Protein AF-A0AAV0KLD7-F1 (afdb_monomer_lite)

Organism: NCBI:txid586396

Radius of gyration: 15.73 Å; chains: 1; bounding box: 43×22×40 Å

Secondary structure (DSSP, 8-state):
--SPPPPPGGG--GGGG----TTSPPP--STTSEEEEEE-TTT-GGGTTT---EEEEEE-----

Structure (mmCIF, N/CA/C/O backbone):
data_AF-A0AAV0KLD7-F1
#
_entry.id   AF-A0AAV0KLD7-F1
#
loop_
_atom_site.group_PDB
_atom_site.id
_atom_site.type_symbol
_atom_site.label_atom_id
_atom_site.label_alt_id
_atom_site.label_comp_id
_atom_site.label_asym_id
_atom_site.label_entity_id
_atom_site.label_seq_id
_atom_site.pdbx_PDB_ins_code
_atom_site.Cartn_x
_atom_site.Cartn_y
_atom_site.Cartn_z
_atom_site.occupancy
_atom_site.B_iso_or_equiv
_atom_site.auth_seq_id
_atom_site.auth_comp_id
_atom_site.auth_asym_id
_atom_site.auth_atom_id
_atom_site.pdbx_PDB_model_num
ATOM 1 N N . MET A 1 1 ? 19.932 1.261 -0.234 1.00 60.06 1 MET A N 1
ATOM 2 C CA . MET A 1 1 ? 18.758 1.282 -1.135 1.00 60.06 1 MET A CA 1
ATOM 3 C C . MET A 1 1 ? 17.572 1.793 -0.336 1.00 60.06 1 MET A C 1
ATOM 5 O O . MET A 1 1 ? 17.493 1.453 0.836 1.00 60.06 1 MET A O 1
ATOM 9 N N . ASN A 1 2 ? 16.697 2.604 -0.932 1.00 66.31 2 ASN A N 1
ATOM 10 C CA . ASN A 1 2 ? 15.453 3.049 -0.295 1.00 66.31 2 ASN A CA 1
ATOM 11 C C . ASN A 1 2 ? 14.316 2.129 -0.771 1.00 66.31 2 ASN A C 1
ATOM 13 O O . ASN A 1 2 ? 14.115 2.021 -1.977 1.00 66.31 2 ASN A O 1
ATOM 17 N N . GLY A 1 3 ? 13.607 1.463 0.147 1.00 77.38 3 GLY A N 1
ATOM 18 C CA . GLY A 1 3 ? 12.581 0.456 -0.176 1.00 77.38 3 GLY A CA 1
ATOM 19 C C . GLY A 1 3 ? 13.061 -0.993 0.003 1.00 77.38 3 GLY A C 1
ATOM 20 O O . GLY A 1 3 ? 14.087 -1.237 0.639 1.00 77.38 3 GLY A O 1
ATOM 21 N N . MET A 1 4 ? 12.315 -1.961 -0.544 1.00 84.94 4 MET A N 1
ATOM 22 C CA . MET A 1 4 ? 12.719 -3.377 -0.587 1.00 84.94 4 MET A CA 1
ATOM 23 C C . MET A 1 4 ? 13.433 -3.726 -1.898 1.00 84.94 4 MET A C 1
ATOM 25 O O . MET A 1 4 ? 13.255 -3.055 -2.917 1.00 84.94 4 MET A O 1
ATOM 29 N N . ALA A 1 5 ? 14.235 -4.796 -1.874 1.00 89.75 5 ALA A N 1
ATOM 30 C CA . ALA A 1 5 ? 14.847 -5.339 -3.083 1.00 89.75 5 ALA A CA 1
ATOM 31 C C . ALA A 1 5 ? 13.764 -5.756 -4.093 1.00 89.75 5 ALA A C 1
ATOM 33 O O . ALA A 1 5 ? 12.783 -6.409 -3.734 1.00 89.75 5 ALA A O 1
ATOM 34 N N . CYS A 1 6 ? 13.942 -5.368 -5.356 1.00 90.94 6 CYS A N 1
ATOM 35 C CA . CYS A 1 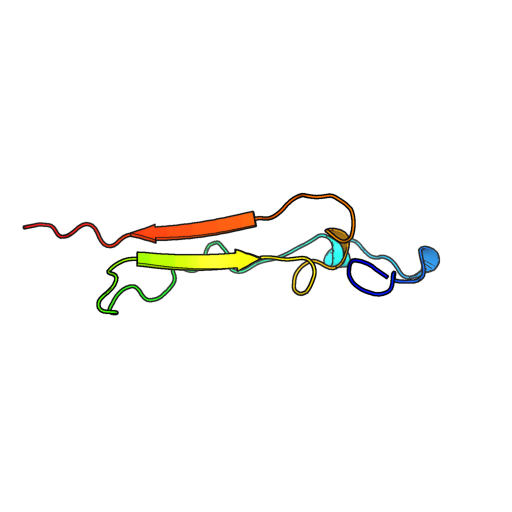6 ? 12.967 -5.644 -6.404 1.00 90.94 6 CYS A CA 1
ATOM 36 C C . CYS A 1 6 ? 12.966 -7.126 -6.796 1.00 90.94 6 CYS A C 1
ATOM 38 O O . CYS A 1 6 ? 14.013 -7.763 -6.918 1.00 90.94 6 CYS A O 1
ATOM 40 N N . LYS A 1 7 ? 11.771 -7.652 -7.066 1.00 91.44 7 LYS A N 1
ATOM 41 C CA . LYS A 1 7 ? 11.582 -8.965 -7.688 1.00 91.44 7 LYS A CA 1
ATOM 42 C C . LYS A 1 7 ? 12.073 -8.925 -9.141 1.00 91.44 7 LYS A C 1
ATOM 44 O O . LYS A 1 7 ? 11.980 -7.889 -9.797 1.00 91.44 7 LYS A O 1
ATOM 49 N N . ASN A 1 8 ? 12.558 -10.055 -9.661 1.00 95.06 8 ASN A N 1
ATOM 50 C CA . ASN A 1 8 ? 12.840 -10.181 -11.095 1.00 95.06 8 ASN A CA 1
ATOM 51 C C . ASN A 1 8 ? 11.540 -9.921 -11.888 1.00 95.06 8 ASN A C 1
ATOM 53 O O . ASN A 1 8 ? 10.540 -10.578 -11.583 1.00 95.06 8 ASN A O 1
ATOM 57 N N . PRO A 1 9 ? 11.535 -9.025 -12.895 1.00 92.44 9 PRO A N 1
ATOM 58 C CA . PRO A 1 9 ? 10.332 -8.688 -13.659 1.00 92.44 9 PRO A CA 1
ATOM 59 C C . PRO A 1 9 ? 9.673 -9.906 -14.321 1.00 92.44 9 PRO A C 1
ATOM 61 O O . PRO A 1 9 ? 8.451 -9.968 -14.389 1.00 92.44 9 PRO A O 1
ATOM 64 N N . ALA A 1 10 ? 10.450 -10.916 -14.726 1.00 97.31 10 ALA A N 1
ATOM 65 C CA . ALA A 1 10 ? 9.924 -12.152 -15.312 1.00 97.31 10 ALA A CA 1
ATOM 66 C C . ALA A 1 10 ? 9.170 -13.043 -14.305 1.00 97.31 10 ALA A C 1
ATOM 68 O O . ALA A 1 10 ? 8.463 -13.963 -14.704 1.00 97.31 10 ALA A O 1
ATOM 69 N N . MET A 1 11 ? 9.326 -12.795 -13.002 1.00 96.38 11 MET A N 1
ATOM 70 C CA . MET A 1 11 ? 8.650 -13.536 -11.933 1.00 96.38 11 MET A CA 1
ATOM 71 C C . MET A 1 11 ? 7.469 -12.764 -11.329 1.00 96.38 11 MET A C 1
ATOM 73 O O . MET A 1 11 ? 6.853 -13.248 -10.376 1.00 96.38 11 MET A O 1
ATOM 77 N N . VAL A 1 12 ? 7.182 -11.555 -11.820 1.00 95.50 12 VAL A N 1
ATOM 78 C CA . VAL A 1 12 ? 6.079 -10.724 -11.327 1.00 95.50 12 VAL A CA 1
ATOM 79 C C . VAL A 1 12 ? 4.739 -11.324 -11.753 1.00 95.50 12 VAL A C 1
ATOM 81 O O . VAL A 1 12 ? 4.563 -11.753 -12.890 1.00 95.50 12 VAL A O 1
ATOM 84 N N . GLN A 1 13 ? 3.790 -11.356 -10.824 1.00 97.25 13 GLN A N 1
ATOM 85 C CA . GLN A 1 13 ? 2.446 -11.893 -11.005 1.00 97.25 13 GLN A CA 1
ATOM 86 C C . GLN A 1 13 ? 1.402 -10.873 -10.548 1.00 97.25 13 GLN A C 1
ATOM 88 O O . GLN A 1 13 ? 1.690 -9.981 -9.752 1.00 97.25 13 GLN A O 1
ATOM 93 N N . ALA A 1 14 ? 0.156 -11.035 -10.998 1.00 96.00 14 ALA A N 1
ATOM 94 C CA . ALA A 1 14 ? -0.948 -10.160 -10.596 1.00 96.00 14 ALA A CA 1
ATOM 95 C C . ALA A 1 14 ? -1.142 -10.107 -9.067 1.00 96.00 14 ALA A C 1
ATOM 97 O O . ALA A 1 14 ? -1.485 -9.061 -8.520 1.00 96.00 14 ALA A O 1
ATOM 98 N N . SER A 1 15 ? -0.858 -11.207 -8.363 1.00 95.31 15 SER A N 1
ATOM 99 C CA . SER A 1 15 ? -0.923 -11.274 -6.901 1.00 95.31 15 SER A CA 1
ATOM 100 C C . SER A 1 15 ? 0.072 -10.350 -6.199 1.00 95.31 15 SER A C 1
ATOM 102 O O . SER A 1 15 ? -0.189 -9.950 -5.072 1.00 95.31 15 SER A O 1
ATOM 104 N N . ASP A 1 16 ? 1.180 -9.965 -6.846 1.00 95.06 16 ASP A N 1
ATOM 105 C CA . ASP A 1 16 ? 2.134 -9.007 -6.272 1.00 95.06 16 ASP A CA 1
ATOM 106 C C . ASP A 1 16 ? 1.520 -7.593 -6.146 1.00 95.06 16 ASP A C 1
ATOM 108 O O . ASP A 1 16 ? 2.051 -6.757 -5.417 1.00 95.06 16 ASP A O 1
ATOM 112 N N . PHE A 1 17 ? 0.395 -7.328 -6.824 1.00 93.50 17 PHE A N 1
ATOM 113 C CA . PHE A 1 17 ? -0.338 -6.054 -6.813 1.00 93.50 17 PHE A CA 1
ATOM 114 C C . PHE A 1 17 ? -1.699 -6.134 -6.105 1.00 93.50 17 PHE A C 1
ATOM 116 O O . PHE A 1 17 ? -2.448 -5.158 -6.107 1.00 93.50 17 PHE A O 1
ATOM 123 N N . ALA A 1 18 ? -2.039 -7.276 -5.506 1.00 92.75 18 ALA A N 1
ATOM 124 C CA . ALA A 1 18 ? -3.347 -7.509 -4.909 1.00 92.75 18 ALA A CA 1
ATOM 125 C C . ALA A 1 18 ? -3.252 -7.684 -3.390 1.00 92.75 18 ALA A C 1
ATOM 127 O O . ALA A 1 18 ? -2.340 -8.319 -2.872 1.00 92.75 18 ALA A O 1
ATOM 128 N N . PHE A 1 19 ? -4.250 -7.167 -2.676 1.00 93.06 19 PHE A N 1
ATOM 129 C CA . PHE A 1 19 ? -4.445 -7.419 -1.253 1.00 93.06 19 PHE A CA 1
ATOM 130 C C . PHE A 1 19 ? -5.926 -7.609 -0.958 1.00 93.06 19 PHE A C 1
ATOM 132 O O . PHE A 1 19 ? -6.772 -6.896 -1.496 1.00 93.06 19 PHE A O 1
ATOM 139 N N . SER A 1 20 ? -6.232 -8.548 -0.067 1.00 92.69 20 SER A N 1
ATOM 140 C CA . SER A 1 20 ? -7.569 -8.750 0.483 1.00 92.69 20 SER A CA 1
ATOM 141 C C . SER A 1 20 ? -7.515 -8.657 2.004 1.00 92.69 20 SER A C 1
ATOM 143 O O . SER A 1 20 ? -6.475 -8.887 2.614 1.00 92.69 20 SER A O 1
ATOM 145 N N . GLY A 1 21 ? -8.645 -8.311 2.614 1.00 91.44 21 GLY A N 1
ATOM 146 C CA . GLY A 1 21 ? -8.778 -8.173 4.065 1.00 91.44 21 GLY A CA 1
ATOM 147 C C . GLY A 1 21 ? -9.087 -6.757 4.544 1.00 91.44 21 GLY A C 1
ATOM 148 O O . GLY A 1 21 ? -9.549 -6.611 5.666 1.00 91.44 21 GLY A O 1
ATOM 149 N N . LEU A 1 22 ? -8.964 -5.722 3.698 1.00 92.62 22 LEU A N 1
ATOM 150 C CA . LEU A 1 22 ? -9.423 -4.357 4.035 1.00 92.62 22 LEU A CA 1
ATOM 151 C C . LEU A 1 22 ? -10.952 -4.229 4.168 1.00 92.62 22 LEU A C 1
ATOM 153 O O . LEU A 1 22 ? -11.449 -3.188 4.578 1.00 92.62 22 LEU A O 1
ATOM 157 N N . HIS A 1 23 ? -11.716 -5.259 3.805 1.00 91.44 23 HIS A N 1
ATOM 158 C CA . HIS A 1 23 ? -13.151 -5.315 4.090 1.00 91.44 23 HIS A CA 1
ATOM 159 C C . HIS A 1 23 ? -13.438 -5.828 5.511 1.00 91.44 23 HIS A C 1
ATOM 161 O O . HIS A 1 23 ? -14.565 -5.707 5.984 1.00 91.44 23 HIS A O 1
ATOM 167 N N . ILE A 1 24 ? -12.442 -6.413 6.186 1.00 92.38 24 ILE A N 1
ATOM 168 C CA . ILE A 1 24 ? -12.590 -6.978 7.525 1.00 92.38 24 ILE A CA 1
ATOM 169 C C . ILE A 1 24 ? -12.342 -5.856 8.539 1.00 92.38 24 ILE A C 1
ATOM 171 O O . ILE A 1 24 ? -11.231 -5.325 8.601 1.00 92.38 24 ILE A O 1
ATOM 175 N N . PRO A 1 25 ? -13.346 -5.478 9.346 1.00 88.62 25 PRO A N 1
ATOM 176 C CA . PRO A 1 25 ? -13.191 -4.421 10.332 1.00 88.62 25 PRO A CA 1
ATOM 177 C C . PRO A 1 25 ? -12.161 -4.810 11.400 1.00 88.62 25 PRO A C 1
ATOM 179 O O . PRO A 1 25 ? -12.165 -5.921 11.930 1.00 88.62 25 PRO A O 1
ATOM 182 N N . GLY A 1 26 ? -11.276 -3.873 11.740 1.00 88.81 26 GLY A N 1
ATOM 183 C CA . GLY A 1 26 ? -10.374 -4.028 12.877 1.00 88.81 26 GLY A CA 1
ATOM 184 C C . GLY A 1 26 ? -11.109 -3.894 14.217 1.00 88.81 26 GLY A C 1
ATOM 185 O O . GLY A 1 26 ? -12.089 -3.168 14.320 1.00 88.81 26 GLY A O 1
ATOM 186 N N . ASN A 1 27 ? -10.605 -4.547 15.266 1.00 90.44 27 ASN A N 1
ATOM 187 C CA . ASN A 1 27 ? -11.084 -4.361 16.640 1.00 90.44 27 ASN A CA 1
ATOM 188 C C . ASN A 1 27 ? -10.805 -2.928 17.142 1.00 90.44 27 ASN A C 1
ATOM 190 O O . ASN A 1 27 ? -9.647 -2.519 17.161 1.00 90.44 27 ASN A O 1
ATOM 194 N N . THR A 1 28 ? -11.852 -2.214 17.554 1.00 91.62 28 THR A N 1
ATOM 195 C CA . THR A 1 28 ? -11.829 -0.830 18.062 1.00 91.62 28 THR A CA 1
ATOM 196 C C . THR A 1 28 ? -12.100 -0.726 19.567 1.00 91.62 28 THR A C 1
ATOM 198 O O . THR A 1 28 ? -12.313 0.371 20.064 1.00 91.62 28 THR A O 1
ATOM 201 N N . SER A 1 29 ? -12.124 -1.841 20.304 1.00 91.00 29 SER A N 1
ATOM 202 C CA . SER A 1 29 ? -12.358 -1.881 21.758 1.00 91.00 29 SER A CA 1
ATOM 203 C C . SER A 1 29 ? -11.157 -1.418 22.597 1.00 91.00 29 SER A C 1
ATOM 205 O O . SER A 1 29 ? -11.137 -1.638 23.806 1.00 91.00 29 SER A O 1
ATOM 207 N N . ASP A 1 30 ? -10.136 -0.828 21.973 1.00 84.88 30 ASP A N 1
ATOM 208 C CA . ASP A 1 30 ? -9.027 -0.203 22.685 1.00 84.88 30 ASP A CA 1
ATOM 209 C C . ASP A 1 30 ? -9.395 1.214 23.157 1.00 84.88 30 ASP A C 1
ATOM 211 O O . ASP A 1 30 ? -10.418 1.785 22.775 1.00 84.88 30 ASP A O 1
ATOM 215 N N . ALA A 1 31 ? -8.547 1.795 24.008 1.00 87.44 31 ALA A N 1
ATOM 216 C CA . ALA A 1 31 ? -8.758 3.136 24.551 1.00 87.44 31 ALA A CA 1
ATOM 217 C C . ALA A 1 31 ? -8.771 4.241 23.475 1.00 87.44 31 ALA A C 1
ATOM 219 O O . ALA A 1 31 ? -9.205 5.357 23.751 1.00 87.44 31 ALA A O 1
ATOM 220 N N . MET A 1 32 ? -8.290 3.951 22.263 1.00 89.62 32 MET A N 1
ATOM 221 C CA . MET A 1 32 ? -8.244 4.905 21.162 1.00 89.62 32 MET A CA 1
ATOM 222 C C . MET A 1 32 ? -9.585 4.976 20.425 1.00 89.62 32 MET A C 1
ATOM 224 O O . MET A 1 32 ? -9.864 5.987 19.781 1.00 89.62 32 MET A O 1
ATOM 228 N N . GLY A 1 33 ? -10.422 3.933 20.503 1.00 88.19 33 GLY A N 1
ATOM 229 C CA . GLY A 1 33 ? -11.753 3.905 19.885 1.00 88.19 33 GLY A CA 1
ATOM 230 C C . GLY A 1 33 ? -11.724 3.926 18.351 1.00 88.19 33 GLY A C 1
ATOM 231 O O . GLY A 1 33 ? -12.758 4.066 17.691 1.00 88.19 33 GLY A O 1
ATOM 232 N N . PHE A 1 34 ? -10.543 3.788 17.750 1.00 90.62 34 PHE A N 1
ATOM 233 C CA . PHE A 1 34 ? -10.363 3.653 16.314 1.00 90.62 34 PHE A CA 1
ATOM 234 C C . PHE A 1 34 ? -9.223 2.691 16.023 1.00 90.62 34 PHE A C 1
ATOM 236 O O . PHE A 1 34 ? -8.257 2.593 16.772 1.00 90.62 34 PHE A O 1
ATOM 243 N N . ARG A 1 35 ? -9.298 2.037 14.868 1.00 92.75 35 ARG A N 1
ATOM 244 C CA . ARG A 1 35 ? -8.231 1.170 14.386 1.00 92.75 35 ARG A CA 1
ATOM 245 C C . ARG A 1 35 ? -7.904 1.487 12.943 1.00 92.75 35 ARG A C 1
ATOM 247 O O . ARG A 1 35 ? -8.797 1.668 12.115 1.00 92.75 35 ARG A O 1
ATOM 254 N N . VAL A 1 36 ? -6.608 1.545 12.657 1.00 91.94 36 VAL A N 1
ATOM 255 C CA . VAL A 1 36 ? -6.076 1.699 11.304 1.00 91.94 36 VAL A CA 1
ATOM 256 C C . VAL A 1 36 ? -5.436 0.384 10.887 1.00 91.94 36 VAL A C 1
ATOM 258 O O . VAL A 1 36 ? -4.540 -0.120 11.561 1.00 91.94 36 VAL A O 1
ATOM 261 N N . THR A 1 37 ? -5.887 -0.156 9.761 1.00 93.06 37 THR A N 1
ATOM 262 C CA . THR A 1 37 ? -5.235 -1.274 9.080 1.00 93.06 37 THR A CA 1
ATOM 263 C C . THR A 1 37 ? -4.452 -0.704 7.906 1.00 93.06 37 THR A C 1
ATOM 265 O O . THR A 1 37 ? -5.044 -0.268 6.917 1.00 93.06 37 THR A O 1
ATOM 268 N N . LEU A 1 38 ? -3.125 -0.666 8.037 1.00 92.38 38 LEU A N 1
ATOM 269 C CA . LEU A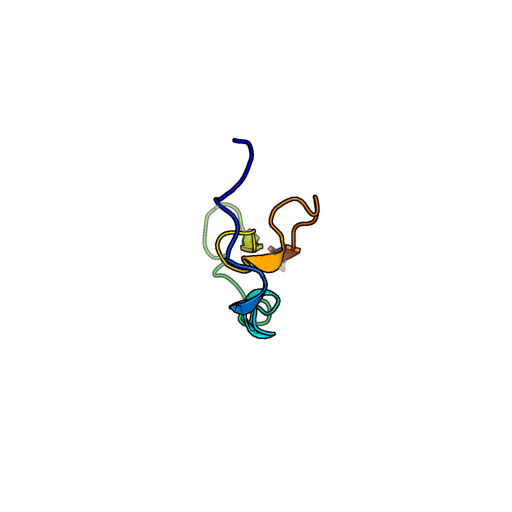 1 38 ? -2.218 -0.167 7.005 1.00 92.38 38 LEU A CA 1
ATOM 270 C C . LEU A 1 38 ? -1.805 -1.295 6.055 1.00 92.38 38 LEU A C 1
ATOM 272 O O . LEU A 1 38 ? -1.432 -2.380 6.499 1.00 92.38 38 LEU A O 1
ATOM 276 N N . VAL A 1 39 ?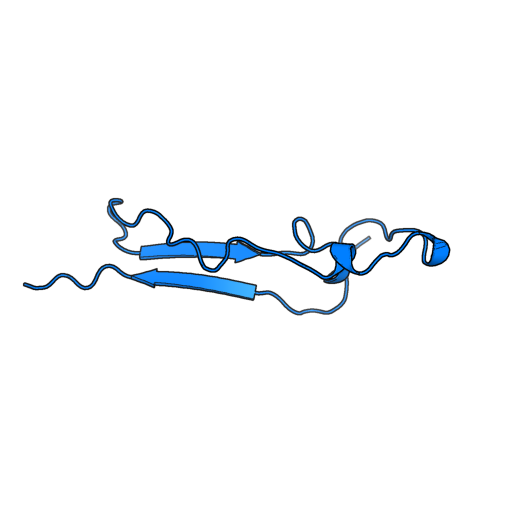 -1.812 -1.001 4.756 1.00 93.12 39 VAL A N 1
ATOM 277 C CA . VAL A 1 39 ? -1.311 -1.885 3.703 1.00 93.12 39 VAL A CA 1
ATOM 278 C C . VAL A 1 39 ? -0.172 -1.175 2.982 1.00 93.12 39 VAL A C 1
ATOM 280 O O . VAL A 1 39 ? -0.330 -0.079 2.443 1.00 93.12 39 VAL A O 1
ATOM 283 N N . SER A 1 40 ? 0.998 -1.799 3.013 1.00 91.19 40 SER A N 1
AT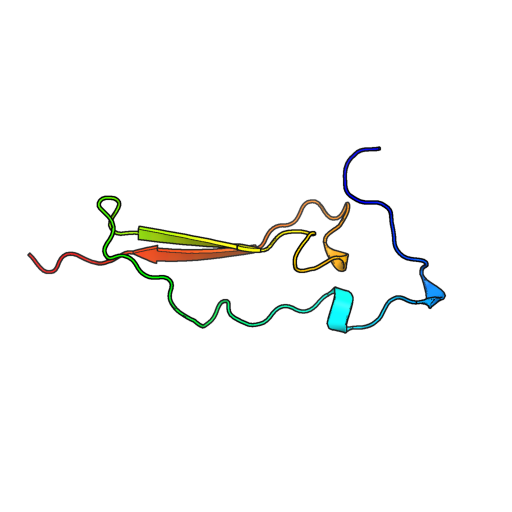OM 284 C CA . SER A 1 40 ? 2.256 -1.259 2.504 1.00 91.19 40 SER A CA 1
ATOM 285 C C . SER A 1 40 ? 2.895 -2.213 1.494 1.00 91.19 40 SER A C 1
ATOM 287 O O . SER A 1 40 ? 2.359 -3.285 1.207 1.00 91.19 40 SER A O 1
ATOM 289 N N . MET A 1 41 ? 4.084 -1.860 1.000 1.00 89.75 41 MET A N 1
ATOM 290 C CA . MET A 1 41 ? 4.859 -2.713 0.094 1.00 89.75 41 MET A CA 1
ATOM 291 C C . MET A 1 41 ? 5.204 -4.099 0.666 1.00 89.75 41 MET A C 1
ATOM 293 O O . MET A 1 41 ? 5.541 -5.000 -0.091 1.00 89.75 41 MET A O 1
ATOM 297 N N . THR A 1 42 ? 5.136 -4.299 1.988 1.00 89.19 42 THR A N 1
ATOM 298 C CA . THR A 1 42 ? 5.350 -5.628 2.588 1.00 89.19 42 THR A CA 1
ATOM 299 C C . THR A 1 42 ? 4.170 -6.568 2.357 1.00 89.19 42 THR A C 1
ATOM 301 O O . THR A 1 42 ? 4.370 -7.776 2.283 1.00 89.19 42 THR A O 1
ATOM 304 N N . GLN A 1 43 ? 2.957 -6.027 2.214 1.00 92.31 43 GLN A N 1
ATOM 305 C CA . GLN A 1 43 ? 1.750 -6.790 1.901 1.00 92.31 43 GLN A CA 1
ATOM 306 C C . GLN A 1 43 ? 1.406 -6.768 0.408 1.00 92.31 43 GLN A C 1
ATOM 308 O O . GLN A 1 43 ? 0.861 -7.742 -0.098 1.00 92.31 43 GLN A O 1
ATOM 313 N N . ILE A 1 44 ? 1.729 -5.676 -0.291 1.00 94.19 44 ILE A N 1
ATOM 314 C CA . ILE A 1 44 ? 1.594 -5.541 -1.746 1.00 94.19 44 ILE A CA 1
ATOM 315 C C . ILE A 1 44 ? 2.972 -5.193 -2.328 1.00 94.19 44 ILE A C 1
ATOM 317 O O . ILE A 1 44 ? 3.279 -4.009 -2.491 1.00 94.19 44 ILE A O 1
ATOM 321 N N . PRO A 1 45 ? 3.822 -6.185 -2.648 1.00 92.19 45 PRO A N 1
ATOM 322 C CA . PRO A 1 45 ? 5.176 -5.958 -3.169 1.00 92.19 45 PRO A CA 1
ATOM 323 C C . PRO A 1 45 ? 5.246 -4.990 -4.357 1.00 92.19 45 PRO A C 1
ATOM 325 O O . PRO A 1 45 ? 6.201 -4.223 -4.482 1.00 92.19 45 PRO A O 1
ATOM 328 N N . GLY A 1 46 ? 4.207 -4.974 -5.193 1.00 91.81 46 GLY A N 1
ATOM 329 C CA . GLY A 1 46 ? 4.061 -4.078 -6.334 1.00 91.81 46 GLY A CA 1
ATOM 330 C C . GLY A 1 46 ? 3.968 -2.587 -5.993 1.00 91.81 46 GLY A C 1
ATOM 331 O O . GLY A 1 46 ? 4.113 -1.770 -6.894 1.00 91.81 46 GLY A O 1
ATOM 332 N N . LEU A 1 47 ? 3.777 -2.205 -4.722 1.00 92.12 47 LEU A N 1
ATOM 333 C CA . LEU A 1 47 ? 3.803 -0.798 -4.294 1.00 92.12 47 LEU A CA 1
ATOM 334 C C . LEU A 1 47 ? 5.215 -0.224 -4.136 1.00 92.12 47 LEU A C 1
ATOM 336 O O . LEU A 1 47 ? 5.363 0.989 -3.961 1.00 92.12 47 LEU A O 1
ATOM 340 N N . ASN A 1 48 ? 6.254 -1.065 -4.165 1.00 90.81 48 ASN A N 1
ATOM 341 C CA . ASN A 1 48 ? 7.632 -0.607 -4.020 1.00 90.81 48 ASN A CA 1
ATOM 342 C C . ASN A 1 48 ? 7.939 0.505 -5.038 1.00 90.81 48 ASN A C 1
ATOM 344 O O . ASN A 1 48 ? 7.640 0.366 -6.220 1.00 90.81 48 ASN A O 1
ATOM 348 N N . THR A 1 49 ? 8.548 1.603 -4.582 1.00 88.94 49 THR A N 1
ATOM 349 C CA . THR A 1 49 ? 8.917 2.797 -5.379 1.00 88.94 49 THR A CA 1
ATOM 350 C C . THR A 1 49 ? 7.773 3.630 -5.984 1.00 88.94 49 THR A C 1
ATOM 352 O O . THR A 1 49 ? 8.048 4.709 -6.499 1.00 88.94 49 THR A O 1
ATOM 355 N N . LEU A 1 50 ? 6.502 3.217 -5.871 1.00 87.19 50 LEU A N 1
ATOM 356 C CA . LEU A 1 50 ? 5.364 3.946 -6.460 1.00 87.19 50 LEU A CA 1
ATOM 357 C C . LEU A 1 50 ? 4.905 5.170 -5.650 1.00 87.19 50 LEU A C 1
ATOM 359 O O . LEU A 1 50 ? 4.159 5.998 -6.164 1.00 87.19 50 LEU A O 1
ATOM 363 N N . GLY A 1 51 ? 5.308 5.283 -4.382 1.00 84.50 51 GLY A N 1
ATOM 364 C CA . GLY A 1 51 ? 4.926 6.413 -3.522 1.00 84.50 51 GLY A CA 1
ATOM 365 C C . GLY A 1 51 ? 3.449 6.433 -3.105 1.00 84.50 51 GLY A C 1
ATOM 366 O O . GLY A 1 51 ? 2.970 7.459 -2.630 1.00 84.50 51 GLY A O 1
ATOM 367 N N . ILE A 1 52 ? 2.731 5.317 -3.259 1.00 86.12 52 ILE A N 1
ATOM 368 C CA . ILE A 1 52 ? 1.323 5.164 -2.862 1.00 86.12 52 ILE A CA 1
ATOM 369 C C . ILE A 1 52 ? 1.185 4.213 -1.665 1.00 86.12 52 ILE A C 1
ATOM 371 O O . ILE A 1 52 ? 1.950 3.257 -1.521 1.00 86.12 52 ILE A O 1
ATOM 375 N N . CYS A 1 53 ? 0.190 4.457 -0.811 1.00 84.06 53 CYS A N 1
ATOM 376 C CA . CYS A 1 53 ? -0.182 3.591 0.308 1.00 84.06 53 CYS A CA 1
ATOM 377 C C . CYS A 1 53 ? -1.710 3.483 0.422 1.00 84.06 53 CYS A C 1
ATOM 379 O O . CYS A 1 53 ? -2.436 4.369 -0.029 1.00 84.06 53 CYS A O 1
ATOM 381 N N . LEU A 1 54 ? -2.203 2.387 1.008 1.00 89.50 54 LEU A N 1
ATOM 382 C CA . LEU A 1 54 ? -3.631 2.168 1.249 1.00 89.50 54 LEU A CA 1
ATOM 383 C C . LEU A 1 54 ? -3.877 1.876 2.727 1.00 89.50 54 LEU A C 1
ATOM 385 O O . LEU A 1 54 ? -3.076 1.215 3.389 1.00 89.50 54 LEU A O 1
ATOM 389 N N . HIS A 1 55 ? -5.008 2.340 3.249 1.00 92.19 55 HIS A N 1
ATOM 390 C CA . HIS A 1 55 ? -5.396 2.079 4.630 1.00 92.19 55 HIS A CA 1
ATOM 391 C C . HIS A 1 55 ? -6.910 2.145 4.825 1.00 92.19 55 HIS A C 1
ATOM 393 O O . HIS A 1 55 ? -7.592 2.993 4.248 1.00 92.19 55 HIS A O 1
ATOM 399 N N . GLN A 1 56 ? -7.414 1.287 5.709 1.00 93.25 56 GLN A N 1
ATOM 400 C CA . GLN A 1 56 ? -8.772 1.363 6.240 1.00 93.25 56 GLN A CA 1
ATOM 401 C C . GLN A 1 56 ? -8.710 1.919 7.662 1.00 93.25 56 GLN A C 1
ATOM 403 O O . GLN A 1 56 ? -7.960 1.411 8.496 1.00 93.25 56 GLN A O 1
ATOM 408 N N . LYS A 1 57 ? -9.518 2.940 7.947 1.00 92.25 57 LYS A N 1
ATOM 409 C CA . LYS A 1 57 ? -9.752 3.434 9.305 1.00 92.25 57 LYS A CA 1
ATOM 410 C C . LYS A 1 57 ? -11.175 3.080 9.712 1.00 92.25 57 LYS A C 1
ATOM 412 O O . LYS A 1 57 ? -12.116 3.456 9.019 1.00 92.25 57 LYS A O 1
ATOM 417 N N . LEU A 1 58 ? -11.317 2.392 10.839 1.00 89.25 58 LEU A N 1
ATOM 418 C CA . LEU A 1 58 ? -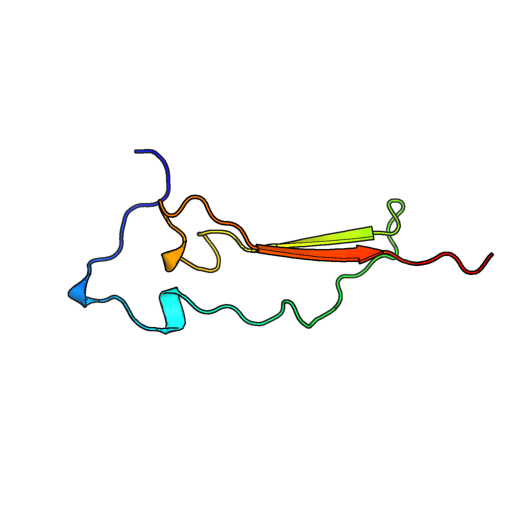12.599 2.183 11.499 1.00 89.25 58 LEU A CA 1
ATOM 419 C C . LEU A 1 58 ? -12.650 3.035 12.762 1.00 89.25 58 LEU A C 1
ATOM 421 O O . LEU A 1 58 ? -11.689 3.057 13.528 1.00 89.25 58 LEU A O 1
ATOM 425 N N . THR A 1 59 ? -13.763 3.723 12.980 1.00 85.56 59 THR A N 1
ATOM 426 C CA . THR A 1 59 ? -14.008 4.523 14.182 1.00 85.56 59 THR A CA 1
ATOM 427 C C . THR A 1 59 ? -15.291 4.035 14.830 1.00 85.56 59 THR A C 1
ATOM 429 O O . THR A 1 59 ? -16.319 3.926 14.162 1.00 85.56 59 THR A O 1
ATOM 432 N N . LEU A 1 60 ? -15.219 3.720 16.122 1.00 79.06 60 LEU A N 1
ATOM 433 C CA . LEU A 1 60 ? -16.396 3.451 16.932 1.00 79.06 60 LEU A CA 1
ATOM 434 C C . LEU A 1 60 ? -17.083 4.794 17.180 1.00 79.06 60 LEU A C 1
ATOM 436 O O . LEU A 1 60 ? -16.571 5.640 17.911 1.00 79.06 60 LEU A O 1
ATOM 440 N N . TYR A 1 61 ? -18.229 5.013 16.543 1.00 65.38 61 TYR A N 1
ATOM 441 C CA . TYR A 1 61 ? -19.110 6.099 16.949 1.00 65.38 61 TYR A CA 1
ATOM 442 C C . TYR A 1 61 ? -19.668 5.733 18.324 1.00 65.38 61 TYR A C 1
ATOM 444 O O . TYR A 1 61 ? -20.463 4.802 18.446 1.00 65.38 61 TYR A O 1
ATOM 452 N N . HIS A 1 62 ? -19.224 6.438 19.363 1.00 58.12 62 HIS A N 1
ATOM 453 C CA . HIS A 1 62 ? -19.913 6.421 20.646 1.00 58.12 62 HIS A CA 1
ATOM 454 C C . HIS A 1 62 ? -21.309 7.016 20.411 1.00 58.12 62 HIS A C 1
ATOM 456 O O . HIS A 1 62 ? -21.447 8.223 20.229 1.00 58.12 62 HIS A O 1
ATOM 462 N N . ILE A 1 63 ? -22.332 6.160 20.356 1.00 49.62 63 ILE A N 1
ATOM 463 C CA . ILE A 1 63 ? -23.726 6.570 20.541 1.00 49.62 63 ILE A CA 1
ATOM 464 C C . ILE A 1 63 ? -23.849 6.853 22.042 1.00 49.62 63 ILE A C 1
ATOM 466 O O . ILE A 1 63 ? -24.047 5.932 22.833 1.00 49.62 63 ILE A O 1
ATOM 470 N N . GLY A 1 64 ? -23.580 8.098 22.426 1.00 45.62 64 GLY A N 1
ATOM 471 C CA . GLY A 1 64 ? -23.852 8.652 23.750 1.00 45.62 64 GLY A CA 1
ATOM 472 C C . GLY A 1 64 ? -24.973 9.664 23.642 1.00 45.62 64 GLY A C 1
ATOM 473 O O . GLY A 1 64 ? -24.895 10.488 22.704 1.00 45.62 64 GLY A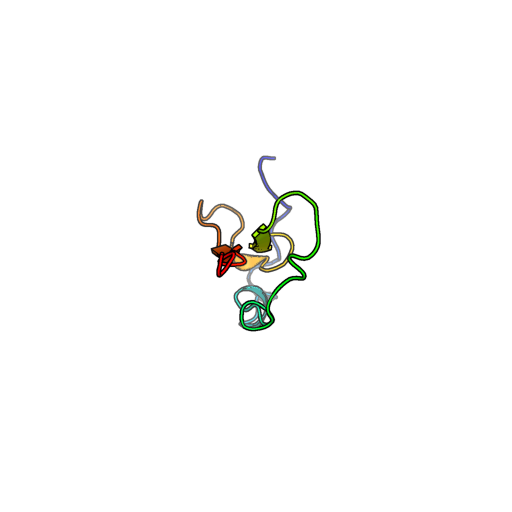 O 1
#

Foldseek 3Di:
DPWDDDDDPVPDDPQLQDDDDLVPADDQPDPVQKDKDWDDCVRRVVCTPVPDTDIDMDGHDPPD

pLDDT: mean 87.65, std 10.63, range [45.62, 97.31]

InterPro domains:
  IPR014710 RmlC-like jelly roll fold [G3DSA:2.60.120.10] (1-57)

Sequence (64 aa):
MNGMACKNPAMVQASDFAFSGLHIPGNTSDAMGFRVTLVSMTQIPGLNTLGICLHQKLTLYHIG